Protein AF-A0A969E5Y4-F1 (afdb_monomer_lite)

Structure (mmCIF, N/CA/C/O backbone):
data_AF-A0A969E5Y4-F1
#
_entry.id   AF-A0A969E5Y4-F1
#
loop_
_atom_site.group_PDB
_atom_site.id
_atom_site.type_symbol
_atom_site.label_atom_id
_atom_site.label_alt_id
_atom_site.label_comp_id
_atom_site.label_asym_id
_atom_site.label_entity_id
_atom_site.label_seq_id
_atom_site.pdbx_PDB_ins_code
_atom_site.Cartn_x
_atom_site.Cartn_y
_atom_site.Cartn_z
_atom_site.occupancy
_atom_site.B_iso_or_equiv
_atom_site.auth_seq_id
_atom_site.auth_comp_id
_atom_site.auth_asym_id
_atom_site.auth_atom_id
_atom_site.pdbx_PDB_model_num
ATOM 1 N N . MET A 1 1 ? 25.137 -10.339 -11.567 1.00 40.56 1 MET A N 1
ATOM 2 C CA . MET A 1 1 ? 23.878 -10.401 -12.348 1.00 40.56 1 MET A CA 1
ATOM 3 C C . MET A 1 1 ? 23.253 -9.018 -12.605 1.00 40.56 1 MET A C 1
ATOM 5 O O . MET A 1 1 ? 22.801 -8.787 -13.715 1.00 40.56 1 MET A O 1
ATOM 9 N N . LEU A 1 2 ? 23.323 -8.060 -11.667 1.00 42.94 2 LEU A N 1
ATOM 10 C CA . LEU A 1 2 ? 22.733 -6.709 -11.805 1.00 42.94 2 LEU A CA 1
ATOM 11 C C . LEU A 1 2 ? 23.384 -5.779 -12.860 1.00 42.94 2 LEU A C 1
ATOM 13 O O . LEU A 1 2 ? 22.690 -4.963 -13.456 1.00 42.94 2 LEU A O 1
ATOM 17 N N . LYS A 1 3 ? 24.687 -5.913 -13.160 1.00 36.31 3 LYS A N 1
ATOM 18 C CA . LYS A 1 3 ? 25.377 -5.028 -14.130 1.00 36.31 3 LYS A CA 1
ATOM 19 C C . LYS A 1 3 ? 24.945 -5.220 -15.593 1.00 36.31 3 LYS A C 1
ATOM 21 O O . LYS A 1 3 ? 24.957 -4.256 -16.342 1.00 36.31 3 LYS A O 1
ATOM 26 N N . LYS A 1 4 ? 24.543 -6.432 -16.007 1.00 43.31 4 LYS A N 1
ATOM 27 C CA . LYS A 1 4 ? 24.083 -6.688 -17.391 1.00 43.31 4 LYS A CA 1
ATOM 28 C C . LYS A 1 4 ? 22.709 -6.069 -17.671 1.00 43.31 4 LYS A C 1
ATOM 30 O O . LYS A 1 4 ? 22.441 -5.669 -18.799 1.00 43.31 4 LYS A O 1
ATOM 35 N N . SER A 1 5 ? 21.857 -5.972 -16.647 1.00 56.12 5 SER A N 1
ATOM 36 C CA . SER A 1 5 ? 20.501 -5.445 -16.804 1.00 56.12 5 SER A CA 1
ATOM 37 C C . SER A 1 5 ? 20.496 -3.935 -17.061 1.00 56.12 5 SER A C 1
ATOM 39 O O . SER A 1 5 ? 19.677 -3.467 -17.845 1.00 56.12 5 SER A O 1
ATOM 41 N N . SER A 1 6 ? 21.429 -3.168 -16.478 1.00 62.50 6 SER A N 1
ATOM 42 C CA . SER A 1 6 ? 21.457 -1.710 -16.681 1.00 62.50 6 SER A CA 1
ATOM 43 C C . SER A 1 6 ? 21.844 -1.316 -18.110 1.00 62.50 6 SER A C 1
ATOM 45 O O . SER A 1 6 ? 21.284 -0.368 -18.655 1.00 62.50 6 SER A O 1
ATOM 47 N N . THR A 1 7 ? 22.741 -2.068 -18.758 1.00 70.81 7 THR A N 1
ATOM 48 C CA . THR A 1 7 ? 23.184 -1.782 -20.133 1.00 70.81 7 THR A CA 1
ATOM 49 C C . THR A 1 7 ? 22.087 -2.054 -21.167 1.00 70.81 7 THR A C 1
ATOM 51 O O . THR A 1 7 ? 21.938 -1.287 -22.118 1.00 70.81 7 THR A O 1
ATOM 54 N N . LEU A 1 8 ? 21.280 -3.103 -20.969 1.00 77.31 8 LEU A N 1
ATOM 55 C CA . LEU A 1 8 ? 20.137 -3.406 -21.840 1.00 77.31 8 LEU A CA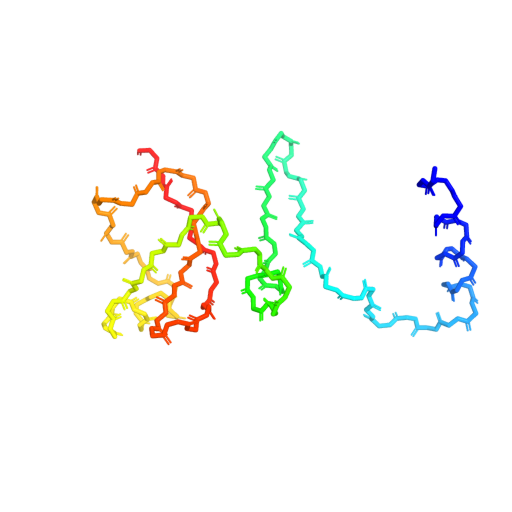 1
ATOM 56 C C . LEU A 1 8 ? 19.049 -2.339 -21.729 1.00 77.31 8 LEU A C 1
ATOM 58 O O . LEU A 1 8 ? 18.577 -1.837 -22.745 1.00 77.31 8 LEU A O 1
ATOM 62 N N . VAL A 1 9 ? 18.705 -1.946 -20.501 1.00 77.56 9 VAL A N 1
ATOM 63 C CA . VAL A 1 9 ? 17.715 -0.894 -20.239 1.00 77.56 9 VAL A CA 1
ATOM 64 C C . VAL A 1 9 ? 18.154 0.434 -20.865 1.00 77.56 9 VAL A C 1
ATOM 66 O O . VAL A 1 9 ? 17.368 1.067 -21.565 1.00 77.56 9 VAL A O 1
ATOM 69 N N . ALA A 1 10 ? 19.429 0.807 -20.711 1.00 79.75 10 ALA A N 1
ATOM 70 C CA . ALA A 1 10 ? 19.983 2.015 -21.321 1.00 79.75 10 ALA A CA 1
ATOM 71 C C . ALA A 1 10 ? 20.000 1.966 -22.861 1.00 79.75 10 ALA A C 1
ATOM 73 O O . ALA A 1 10 ? 19.858 2.997 -23.515 1.00 79.75 10 ALA A O 1
ATOM 74 N N . THR A 1 11 ? 20.179 0.782 -23.453 1.00 84.50 11 THR A N 1
ATOM 75 C CA . THR A 1 11 ? 20.119 0.606 -24.914 1.00 84.50 11 THR A CA 1
ATOM 76 C C . THR A 1 11 ? 18.688 0.752 -25.426 1.00 84.50 11 THR A C 1
ATOM 78 O O . THR A 1 11 ? 18.463 1.438 -26.421 1.00 84.50 11 THR A O 1
ATOM 81 N N . LEU A 1 12 ? 17.714 0.166 -24.723 1.00 84.19 12 LEU A N 1
ATOM 82 C CA . LEU A 1 12 ? 16.297 0.280 -25.070 1.00 84.19 12 LEU A CA 1
ATOM 83 C C . LEU A 1 12 ? 15.812 1.733 -25.020 1.00 84.19 12 LEU A C 1
ATOM 85 O O . LEU A 1 12 ? 15.086 2.143 -25.917 1.00 84.19 12 LEU A O 1
ATOM 89 N N . ASP A 1 13 ? 16.272 2.528 -24.053 1.00 82.75 13 ASP A N 1
ATOM 90 C CA . ASP A 1 13 ? 15.886 3.943 -23.920 1.00 82.75 13 ASP A CA 1
ATOM 91 C C . ASP A 1 13 ? 16.368 4.836 -25.065 1.00 82.75 13 ASP A C 1
ATOM 93 O O . ASP A 1 13 ? 15.755 5.862 -25.352 1.00 82.75 13 ASP A O 1
ATOM 97 N N . LYS A 1 14 ? 17.452 4.448 -25.745 1.00 86.00 14 LYS A N 1
ATOM 98 C CA . LYS A 1 14 ? 17.953 5.178 -26.917 1.00 86.00 14 LYS A CA 1
ATOM 99 C C . LYS A 1 14 ? 17.135 4.910 -28.179 1.00 86.00 14 LYS A C 1
ATOM 101 O O . LYS A 1 14 ? 17.145 5.738 -29.082 1.00 86.00 14 LYS A O 1
ATOM 106 N N . ILE A 1 15 ? 16.473 3.755 -28.257 1.00 91.56 15 ILE A N 1
ATOM 107 C CA . ILE A 1 15 ? 15.794 3.275 -29.472 1.00 91.56 15 ILE A CA 1
ATOM 108 C C . ILE A 1 15 ? 14.271 3.405 -29.337 1.00 91.56 15 ILE A C 1
ATOM 110 O O . ILE A 1 15 ? 13.574 3.661 -30.315 1.00 91.56 15 ILE A O 1
ATOM 114 N N . LEU A 1 16 ? 13.742 3.248 -28.123 1.00 87.56 16 LEU A N 1
ATOM 115 C CA . LEU A 1 16 ? 12.316 3.255 -27.830 1.00 87.56 16 LEU A CA 1
ATOM 116 C C . LEU A 1 16 ? 11.957 4.437 -26.936 1.00 87.56 16 LEU A C 1
ATOM 118 O O . LEU A 1 16 ? 12.568 4.673 -25.895 1.00 87.56 16 LEU A O 1
ATOM 122 N N . ARG A 1 17 ? 10.869 5.128 -27.283 1.00 84.44 17 ARG A N 1
ATOM 123 C CA . ARG A 1 17 ? 10.267 6.138 -26.410 1.00 84.44 17 ARG A CA 1
ATOM 124 C C . ARG A 1 17 ? 9.441 5.446 -25.325 1.00 84.44 17 ARG A C 1
ATOM 126 O O . ARG A 1 17 ? 8.231 5.263 -25.454 1.00 84.44 17 ARG A O 1
ATOM 133 N N . ARG A 1 18 ? 10.126 4.997 -24.277 1.00 77.88 18 ARG A N 1
ATOM 134 C CA . ARG A 1 18 ? 9.545 4.202 -23.196 1.00 77.88 18 ARG A CA 1
ATOM 135 C C . ARG A 1 18 ? 8.549 5.014 -22.363 1.00 77.88 18 ARG A C 1
ATOM 137 O O . ARG A 1 18 ? 8.880 6.090 -21.877 1.00 77.88 18 ARG A O 1
ATOM 144 N N . LYS A 1 19 ? 7.342 4.467 -22.170 1.00 81.25 19 LYS A N 1
ATOM 145 C CA . LYS A 1 19 ? 6.310 5.052 -21.293 1.00 81.25 19 LYS A CA 1
ATOM 146 C C . LYS A 1 19 ? 6.370 4.548 -19.845 1.00 81.25 19 LYS A C 1
ATOM 148 O O . LYS A 1 19 ? 6.086 5.324 -18.947 1.00 81.25 19 LYS A O 1
ATOM 153 N N . SER A 1 20 ? 6.722 3.279 -19.617 1.00 78.00 20 SER A N 1
ATOM 154 C CA . SER A 1 20 ? 6.846 2.674 -18.279 1.00 78.00 20 SER A CA 1
ATOM 155 C C . SER A 1 20 ? 7.850 1.507 -18.287 1.00 78.00 20 SER A C 1
ATOM 157 O O . SER A 1 20 ? 8.107 0.915 -19.338 1.00 78.00 20 SER A O 1
ATOM 159 N N . THR A 1 21 ? 8.432 1.198 -17.124 1.00 80.56 21 THR A N 1
ATOM 160 C CA . THR A 1 21 ? 9.422 0.133 -16.869 1.00 80.56 21 THR A CA 1
ATOM 161 C C . THR A 1 21 ? 8.863 -0.986 -15.991 1.00 80.56 21 THR A C 1
ATOM 163 O O . THR A 1 21 ? 9.528 -1.453 -15.070 1.00 80.56 21 THR A O 1
ATOM 166 N N . GLY A 1 22 ? 7.637 -1.426 -16.267 1.00 87.00 22 GLY A N 1
ATOM 167 C CA . GLY A 1 22 ? 6.971 -2.450 -15.463 1.00 87.00 22 GLY A CA 1
ATOM 168 C C . GLY A 1 22 ? 6.321 -1.857 -14.215 1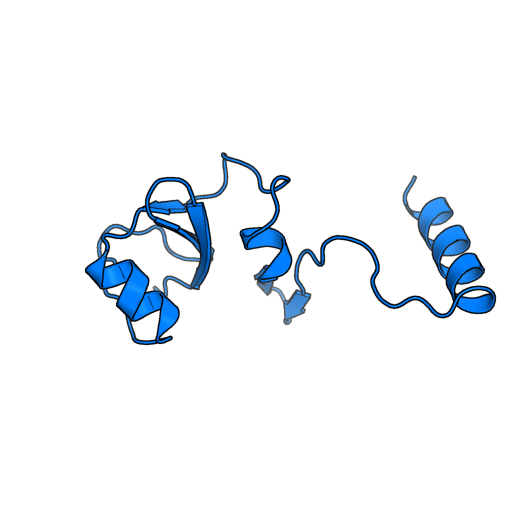.00 87.00 22 GLY A C 1
ATOM 169 O O . GLY A 1 22 ? 5.761 -0.767 -14.280 1.00 87.00 22 GLY A O 1
ATOM 170 N N . ILE A 1 23 ? 6.360 -2.599 -13.108 1.00 90.50 23 ILE A N 1
ATOM 171 C CA . ILE A 1 23 ? 5.769 -2.177 -11.834 1.00 90.50 23 ILE A CA 1
ATOM 172 C C . ILE A 1 23 ? 6.783 -1.293 -11.115 1.00 90.50 23 ILE A C 1
ATOM 174 O O . ILE A 1 23 ? 7.868 -1.764 -10.766 1.00 90.50 23 ILE A O 1
ATOM 178 N N . ASP A 1 24 ? 6.430 -0.029 -10.885 1.00 92.12 24 ASP A N 1
ATOM 179 C CA . ASP A 1 24 ? 7.175 0.788 -9.937 1.00 92.12 24 ASP A CA 1
ATOM 180 C C . ASP A 1 24 ? 7.082 0.124 -8.562 1.00 92.12 24 ASP A C 1
ATOM 182 O O . ASP A 1 24 ? 5.995 -0.256 -8.136 1.00 92.12 24 ASP A O 1
ATOM 186 N N . ILE A 1 25 ? 8.206 -0.052 -7.876 1.00 93.31 25 ILE A N 1
ATOM 187 C CA . ILE A 1 25 ? 8.248 -0.671 -6.546 1.00 93.31 25 ILE A CA 1
ATOM 188 C C . ILE A 1 25 ? 8.173 0.371 -5.428 1.00 93.31 25 ILE A C 1
ATOM 190 O O . ILE A 1 25 ? 7.761 0.043 -4.315 1.00 93.31 25 ILE A O 1
ATOM 194 N N . GLY A 1 26 ? 8.551 1.618 -5.709 1.00 94.69 26 GLY A N 1
ATOM 195 C CA . GLY A 1 26 ? 8.683 2.676 -4.718 1.00 94.69 26 GLY A CA 1
ATOM 196 C C . GLY A 1 26 ? 10.028 3.386 -4.775 1.00 94.69 26 GLY A C 1
ATOM 197 O O . GLY A 1 26 ? 10.887 3.111 -5.613 1.00 94.69 26 GLY A O 1
ATOM 198 N N . GLU A 1 27 ? 10.223 4.294 -3.827 1.00 96.00 27 GLU A N 1
ATOM 199 C CA . GLU A 1 27 ? 11.384 5.174 -3.756 1.00 96.00 27 GLU A CA 1
ATOM 200 C C . GLU A 1 27 ? 12.025 5.155 -2.366 1.00 96.00 27 GLU A C 1
ATOM 202 O O . GLU A 1 27 ? 11.363 4.944 -1.350 1.00 96.00 27 GLU A O 1
ATOM 207 N N . PHE A 1 28 ? 13.330 5.417 -2.304 1.00 95.81 28 PHE A N 1
ATOM 208 C CA . PHE A 1 28 ? 14.006 5.691 -1.040 1.00 95.81 28 PHE A CA 1
ATOM 209 C C . PHE A 1 28 ? 14.006 7.196 -0.774 1.00 95.81 28 PHE A C 1
ATOM 211 O O . PHE A 1 28 ? 14.554 7.971 -1.559 1.00 95.81 28 PHE A O 1
ATOM 218 N N . LYS A 1 29 ? 13.445 7.610 0.364 1.00 94.06 29 LYS A N 1
ATOM 219 C CA . LYS A 1 29 ? 13.593 8.964 0.908 1.00 94.06 29 LYS A CA 1
ATOM 220 C C . LYS A 1 29 ? 14.523 8.912 2.113 1.00 94.06 29 LYS A C 1
ATOM 222 O O . LYS A 1 29 ? 14.133 8.549 3.221 1.00 94.06 29 LYS A O 1
ATOM 227 N N . GLY A 1 30 ? 15.788 9.262 1.884 1.00 94.31 30 GLY A N 1
ATOM 228 C CA . GLY A 1 30 ? 16.838 9.107 2.889 1.00 94.31 30 GLY A CA 1
ATOM 229 C C . GLY A 1 30 ? 17.081 7.629 3.193 1.00 94.31 3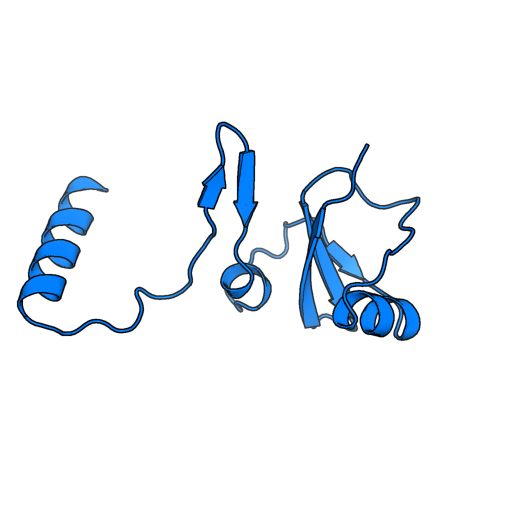0 GLY A C 1
ATOM 230 O O . GLY A 1 30 ? 17.496 6.879 2.314 1.00 94.31 30 GLY A O 1
ATOM 231 N N . LYS A 1 31 ? 16.831 7.215 4.440 1.00 92.00 31 LYS A N 1
ATOM 232 C CA . LYS A 1 31 ? 16.947 5.811 4.873 1.00 92.00 31 LYS A CA 1
ATOM 233 C C . LYS A 1 31 ? 15.625 5.043 4.794 1.00 92.00 31 LYS A C 1
ATOM 235 O O . LYS A 1 31 ? 15.631 3.825 4.945 1.00 92.00 31 LYS A O 1
ATOM 240 N N . ASP A 1 32 ? 14.520 5.742 4.549 1.00 91.94 32 ASP A N 1
ATOM 241 C CA . ASP A 1 32 ? 13.194 5.143 4.525 1.00 91.94 32 ASP A CA 1
ATOM 242 C C . ASP A 1 32 ? 12.825 4.716 3.109 1.00 91.94 32 ASP A C 1
ATOM 244 O O . ASP A 1 32 ? 12.964 5.481 2.154 1.00 91.94 32 ASP A O 1
ATOM 248 N N . PHE A 1 33 ? 12.301 3.501 2.981 1.00 94.00 33 PHE A N 1
ATOM 249 C CA . PHE A 1 33 ? 11.652 3.052 1.758 1.00 94.00 33 PHE A CA 1
ATOM 250 C C . PHE A 1 33 ? 10.171 3.443 1.784 1.00 94.00 33 PHE A C 1
ATOM 252 O O . PHE A 1 33 ? 9.466 3.188 2.765 1.00 94.00 33 PHE A O 1
ATOM 259 N N . ILE A 1 34 ? 9.703 4.067 0.708 1.00 96.00 34 ILE A N 1
ATOM 260 C CA . ILE A 1 34 ? 8.308 4.432 0.481 1.00 96.00 34 ILE A CA 1
ATOM 261 C C . ILE A 1 34 ? 7.804 3.560 -0.668 1.00 96.00 34 ILE A C 1
ATOM 263 O O . ILE A 1 34 ? 8.198 3.792 -1.812 1.00 96.00 34 ILE A O 1
ATOM 267 N N . PRO A 1 35 ? 6.965 2.550 -0.390 1.00 96.50 35 PRO A N 1
ATOM 268 C CA . PRO A 1 35 ? 6.465 1.672 -1.433 1.00 96.50 35 PRO A CA 1
ATOM 269 C C . PRO A 1 35 ? 5.492 2.425 -2.353 1.00 96.50 35 PRO A C 1
ATOM 271 O O . PRO A 1 35 ? 4.718 3.276 -1.909 1.00 96.50 35 PRO A O 1
ATOM 274 N N . SER A 1 36 ? 5.532 2.115 -3.647 1.00 96.25 36 SER A N 1
ATOM 275 C CA . SER A 1 36 ? 4.673 2.747 -4.655 1.00 96.25 36 SER A CA 1
ATOM 276 C C . SER A 1 36 ? 3.233 2.235 -4.574 1.00 96.25 36 SER A C 1
ATOM 278 O O . SER A 1 36 ? 2.961 1.111 -4.142 1.00 96.25 36 SER A O 1
ATOM 280 N N . HIS A 1 37 ? 2.288 3.026 -5.076 1.00 95.81 37 HIS A N 1
ATOM 281 C CA . HIS A 1 37 ? 0.912 2.559 -5.237 1.00 95.81 37 HIS A CA 1
ATOM 282 C C . HIS A 1 37 ? 0.800 1.405 -6.252 1.00 95.81 37 HIS A C 1
ATOM 284 O O . HIS A 1 37 ? 0.067 0.450 -6.002 1.00 95.81 37 HIS A O 1
ATOM 290 N N . ASP A 1 38 ? 1.586 1.440 -7.333 1.00 95.25 38 ASP A N 1
ATOM 291 C CA . ASP A 1 38 ? 1.653 0.373 -8.342 1.00 95.25 38 ASP A CA 1
ATOM 292 C C . ASP A 1 38 ? 1.989 -0.989 -7.719 1.00 95.25 38 ASP A C 1
ATOM 294 O O . ASP A 1 38 ? 1.380 -2.002 -8.067 1.00 95.25 38 ASP A O 1
ATOM 298 N N . LEU A 1 39 ? 2.910 -1.021 -6.749 1.00 95.56 39 LEU A N 1
ATOM 299 C CA . LEU A 1 39 ? 3.249 -2.243 -6.028 1.00 95.56 39 LEU A CA 1
ATOM 300 C C . LEU A 1 39 ? 2.077 -2.759 -5.187 1.00 95.56 39 LEU A C 1
ATOM 302 O O . LEU A 1 39 ? 1.861 -3.967 -5.152 1.00 95.56 39 LEU A O 1
ATOM 306 N N . ALA A 1 40 ? 1.315 -1.878 -4.528 1.00 96.75 40 ALA A N 1
ATOM 307 C CA . ALA A 1 40 ? 0.153 -2.295 -3.738 1.00 96.75 40 ALA A CA 1
ATOM 308 C C . ALA A 1 40 ? -0.914 -2.972 -4.606 1.00 96.75 40 ALA A C 1
ATOM 310 O O . ALA A 1 40 ? -1.488 -3.979 -4.199 1.00 96.75 40 ALA A O 1
ATOM 311 N N . LEU A 1 41 ? -1.172 -2.431 -5.799 1.00 95.50 41 LEU A N 1
ATOM 312 C CA . LEU A 1 41 ? -2.198 -2.947 -6.709 1.00 95.50 41 LEU A CA 1
ATOM 313 C C . LEU A 1 41 ? -1.722 -4.129 -7.565 1.00 95.50 41 LEU A C 1
ATOM 315 O O . LEU A 1 41 ? -2.524 -4.771 -8.241 1.00 95.50 41 LEU A O 1
ATOM 319 N N . SER A 1 42 ? -0.426 -4.427 -7.547 1.00 94.38 42 SER A N 1
ATOM 320 C CA . SER A 1 42 ? 0.148 -5.505 -8.339 1.00 94.38 42 SER A CA 1
ATOM 321 C C . SER A 1 42 ? -0.254 -6.887 -7.824 1.00 94.38 42 SER A C 1
ATOM 323 O O . SER A 1 42 ? -0.190 -7.181 -6.631 1.00 94.38 42 SER A O 1
ATOM 325 N N . THR A 1 43 ? -0.541 -7.802 -8.751 1.00 91.12 43 THR A N 1
ATOM 326 C CA . THR A 1 43 ? -0.723 -9.232 -8.453 1.00 91.12 43 THR A CA 1
ATOM 327 C C . THR A 1 43 ? 0.571 -9.917 -8.006 1.00 91.12 43 THR A C 1
ATOM 329 O O . THR A 1 43 ? 0.528 -11.033 -7.495 1.00 91.12 43 THR A O 1
ATOM 332 N N . ALA A 1 44 ? 1.723 -9.270 -8.207 1.00 90.50 44 ALA A N 1
ATOM 333 C CA . ALA A 1 44 ? 3.027 -9.759 -7.769 1.00 90.50 44 ALA A CA 1
ATOM 334 C C . ALA A 1 44 ? 3.348 -9.393 -6.309 1.00 90.50 44 ALA A C 1
ATOM 336 O O . ALA A 1 44 ? 4.401 -9.789 -5.806 1.00 90.50 44 ALA A O 1
ATOM 337 N N . VAL A 1 45 ? 2.483 -8.632 -5.624 1.00 92.31 45 VAL A N 1
ATOM 338 C CA . VAL A 1 45 ? 2.720 -8.270 -4.226 1.00 92.31 45 VAL A CA 1
ATOM 339 C C . VAL A 1 45 ? 2.716 -9.522 -3.342 1.00 92.31 45 VAL A C 1
ATOM 341 O O . VAL A 1 45 ? 1.870 -10.409 -3.473 1.00 92.31 45 VAL A O 1
ATOM 344 N N . SER A 1 46 ? 3.692 -9.622 -2.439 1.00 92.12 46 SER A N 1
ATOM 345 C CA . SER A 1 46 ? 3.821 -10.794 -1.573 1.00 92.12 46 SER A CA 1
ATOM 346 C C . SER A 1 46 ? 2.695 -10.844 -0.543 1.00 92.12 46 SER A C 1
ATOM 348 O O . SER A 1 46 ? 2.466 -9.881 0.187 1.00 92.12 46 SER A O 1
ATOM 350 N N . LYS A 1 47 ? 2.068 -12.016 -0.398 1.00 89.75 47 LYS A N 1
ATOM 351 C CA . LYS A 1 47 ? 1.069 -12.289 0.651 1.00 89.75 47 LYS A CA 1
ATOM 352 C C . LYS A 1 47 ? 1.643 -12.253 2.075 1.00 89.75 47 LYS A C 1
ATOM 354 O O . LYS A 1 47 ? 0.887 -12.307 3.033 1.00 89.75 47 LYS A O 1
ATOM 359 N N . GLN A 1 48 ? 2.969 -12.194 2.222 1.00 92.75 48 GLN A N 1
ATOM 360 C CA . GLN A 1 48 ? 3.650 -12.091 3.520 1.00 92.75 48 GLN A CA 1
ATOM 361 C C . GLN A 1 48 ? 3.754 -10.643 4.022 1.00 92.75 48 GLN A C 1
ATOM 363 O O . GLN A 1 48 ? 4.188 -10.403 5.150 1.00 92.75 48 GLN A O 1
ATOM 368 N N . ILE A 1 49 ? 3.406 -9.661 3.184 1.00 92.44 49 ILE A N 1
ATOM 369 C CA . ILE A 1 49 ? 3.351 -8.263 3.603 1.00 92.44 49 ILE A CA 1
ATOM 370 C C . ILE A 1 49 ? 2.232 -8.103 4.627 1.00 92.44 49 ILE A C 1
ATOM 372 O O . ILE A 1 49 ? 1.154 -8.671 4.486 1.00 92.44 49 ILE A O 1
ATOM 376 N N . HIS A 1 50 ? 2.498 -7.313 5.666 1.00 93.75 50 HIS A N 1
ATOM 377 C CA . HIS A 1 50 ? 1.504 -7.047 6.695 1.00 93.75 50 HIS A CA 1
ATOM 378 C C . HIS A 1 50 ? 0.371 -6.232 6.076 1.00 93.75 50 HIS A C 1
ATOM 380 O O . HIS A 1 50 ? 0.604 -5.117 5.601 1.00 93.75 50 HIS A O 1
ATOM 386 N N . SER A 1 51 ? -0.835 -6.790 6.081 1.00 94.56 51 SER A N 1
ATOM 387 C CA . SER A 1 51 ? -2.036 -6.122 5.604 1.00 94.56 51 SER A CA 1
ATOM 388 C C . SER A 1 51 ? -3.032 -5.879 6.733 1.00 94.56 51 SER A C 1
ATOM 390 O O . SER A 1 51 ? -3.000 -6.532 7.778 1.00 94.56 51 SER A O 1
ATOM 392 N N . VAL A 1 52 ? -3.909 -4.905 6.519 1.00 95.44 52 VAL A N 1
ATOM 393 C CA . VAL A 1 52 ? -5.063 -4.625 7.369 1.00 95.44 52 VAL A CA 1
ATOM 394 C C . VAL A 1 52 ? -6.300 -4.740 6.494 1.00 95.44 52 VAL A C 1
ATOM 396 O O . VAL A 1 52 ? -6.444 -3.995 5.523 1.00 95.44 52 VAL A O 1
ATOM 399 N N . ASN A 1 53 ? -7.180 -5.682 6.830 1.00 95.56 53 ASN A N 1
ATOM 400 C CA . ASN A 1 53 ? -8.468 -5.815 6.164 1.00 95.56 53 ASN A CA 1
ATOM 401 C C . ASN A 1 53 ? -9.438 -4.801 6.777 1.00 95.56 53 ASN A C 1
ATOM 403 O O . ASN A 1 53 ? -9.819 -4.911 7.941 1.00 95.56 53 ASN A O 1
ATOM 407 N N . LEU A 1 54 ? -9.767 -3.782 5.997 1.00 96.50 54 LEU A N 1
ATOM 408 C CA . LEU A 1 54 ? -10.637 -2.686 6.377 1.00 96.50 54 LEU A CA 1
ATOM 409 C C . LEU A 1 54 ? -12.099 -3.119 6.261 1.00 96.50 54 LEU A C 1
ATOM 411 O O . LEU A 1 54 ? -12.486 -3.867 5.365 1.00 96.50 54 LEU A O 1
ATOM 415 N N . SER A 1 55 ? -12.950 -2.582 7.125 1.00 96.31 55 SER A N 1
ATOM 416 C CA . SER A 1 55 ? -14.391 -2.573 6.896 1.00 96.31 55 SER A CA 1
ATOM 417 C C . SER A 1 55 ? -14.739 -1.686 5.698 1.00 96.31 55 SER A C 1
ATOM 419 O O . SER A 1 55 ? -13.967 -0.826 5.274 1.00 96.31 55 SER A O 1
ATOM 421 N N . LYS A 1 56 ? -15.963 -1.816 5.175 1.00 96.81 56 LYS A N 1
ATOM 422 C CA . LYS A 1 56 ? -16.445 -0.954 4.083 1.00 96.81 56 LYS A CA 1
ATOM 423 C C . LYS A 1 56 ? -16.348 0.536 4.435 1.00 96.81 56 LYS A C 1
ATOM 425 O O . LYS A 1 56 ? -16.003 1.346 3.580 1.00 96.81 56 LYS A O 1
ATOM 430 N N . LYS A 1 57 ? -16.658 0.901 5.684 1.00 96.88 57 LYS A N 1
ATOM 431 C CA . LYS A 1 57 ? -16.585 2.291 6.154 1.00 96.88 57 LYS A CA 1
ATOM 432 C C . LYS A 1 57 ? -15.140 2.790 6.131 1.00 96.88 57 LYS A C 1
ATOM 434 O O . LYS A 1 57 ? -14.879 3.843 5.564 1.00 96.88 57 LYS A O 1
ATOM 439 N N . GLU A 1 58 ? -14.217 2.009 6.682 1.00 97.06 58 GLU A N 1
ATOM 440 C CA . GLU A 1 58 ? -12.794 2.359 6.723 1.00 97.06 58 GLU A CA 1
ATOM 441 C C . GLU A 1 58 ? -12.170 2.396 5.326 1.00 97.06 58 GLU A C 1
ATOM 443 O O . GLU A 1 58 ? -11.408 3.307 5.030 1.00 97.06 58 GLU A O 1
ATOM 448 N N . ALA A 1 59 ? -12.535 1.473 4.433 1.00 97.50 59 ALA A N 1
ATOM 449 C CA . ALA A 1 59 ? -12.095 1.489 3.040 1.00 97.50 59 ALA A CA 1
ATOM 450 C C . ALA A 1 59 ? -12.556 2.763 2.312 1.00 97.50 59 ALA A C 1
ATOM 452 O O . ALA A 1 59 ? -11.787 3.371 1.573 1.00 97.50 59 ALA A O 1
ATOM 453 N N . LEU A 1 60 ? -13.791 3.219 2.546 1.00 97.50 60 LEU A N 1
ATOM 454 C CA . LEU A 1 60 ? -14.273 4.483 1.984 1.00 97.50 60 LEU A CA 1
ATOM 455 C C . LEU A 1 60 ? -13.514 5.688 2.556 1.00 97.50 60 LEU A C 1
ATOM 457 O O . LEU A 1 60 ? -13.133 6.571 1.793 1.00 97.50 60 LEU A O 1
ATOM 461 N N . THR A 1 61 ? -13.258 5.718 3.865 1.00 97.69 61 THR A N 1
ATOM 462 C CA . THR A 1 61 ? -12.428 6.748 4.517 1.00 97.69 61 THR A CA 1
ATOM 463 C C . THR A 1 61 ? -10.993 6.740 3.967 1.00 97.69 61 THR A C 1
ATOM 465 O O . THR A 1 61 ? -10.470 7.794 3.608 1.00 97.69 61 THR A O 1
ATOM 468 N N . PHE A 1 62 ? -10.391 5.558 3.780 1.00 97.00 62 PHE A N 1
ATOM 469 C CA . PHE A 1 62 ? -9.082 5.383 3.142 1.00 97.00 62 PHE A CA 1
ATOM 470 C C . PHE A 1 62 ? -9.049 6.000 1.740 1.00 97.00 62 PHE A C 1
ATOM 472 O O . PHE A 1 62 ? -8.169 6.799 1.426 1.00 97.00 62 PHE A O 1
ATOM 479 N N . LEU A 1 63 ? -10.029 5.660 0.897 1.00 96.31 63 LEU A N 1
ATOM 480 C CA . LEU A 1 63 ? -10.107 6.143 -0.485 1.00 96.31 63 LEU A CA 1
ATOM 481 C C . LEU A 1 63 ? -10.343 7.656 -0.564 1.00 96.31 63 LEU A C 1
ATOM 483 O O . LEU A 1 63 ? -9.863 8.307 -1.492 1.00 96.31 63 LEU A O 1
ATOM 487 N N . LYS A 1 64 ? -11.028 8.231 0.430 1.00 97.38 64 LYS A N 1
ATOM 488 C CA . LYS A 1 64 ? -11.163 9.684 0.600 1.00 97.38 64 LYS A CA 1
ATOM 489 C C . LYS A 1 64 ? -9.891 10.363 1.117 1.00 97.38 64 LYS A C 1
ATOM 491 O O . LYS A 1 64 ? -9.857 11.588 1.174 1.00 97.38 64 LYS A O 1
ATOM 496 N N . LYS A 1 65 ? -8.842 9.597 1.443 1.00 95.50 65 LYS A N 1
ATOM 497 C CA . LYS A 1 65 ? -7.585 10.069 2.052 1.00 95.50 65 LYS A CA 1
ATOM 498 C C . LYS A 1 65 ? -7.807 10.772 3.394 1.00 95.50 65 LYS A C 1
ATOM 500 O O . LYS A 1 65 ? -7.093 11.709 3.740 1.00 95.50 65 LYS A O 1
ATOM 505 N N . GLU A 1 66 ? -8.813 10.321 4.132 1.00 95.81 66 GLU A N 1
ATOM 506 C CA . GLU A 1 66 ? -9.110 10.776 5.486 1.00 95.81 66 GLU A CA 1
ATOM 507 C C . GLU A 1 66 ? -8.325 9.942 6.513 1.00 95.81 66 GLU A C 1
ATOM 509 O O . GLU A 1 66 ? -7.824 8.854 6.211 1.00 95.81 66 GLU A O 1
ATOM 514 N N . ASN A 1 67 ? -8.216 10.446 7.744 1.00 91.50 67 ASN A N 1
ATOM 515 C CA . ASN A 1 67 ? -7.538 9.723 8.817 1.00 91.50 67 ASN A CA 1
ATOM 516 C C . ASN A 1 67 ? -8.308 8.461 9.222 1.00 91.50 67 ASN A C 1
ATOM 518 O O . ASN A 1 67 ? -9.533 8.460 9.333 1.00 91.50 67 ASN A O 1
ATOM 522 N N . LEU A 1 68 ? -7.549 7.403 9.500 1.00 93.06 68 LEU A N 1
ATOM 523 C CA . LEU A 1 68 ? -8.040 6.125 9.994 1.00 93.06 68 LEU A CA 1
ATOM 524 C C . LEU A 1 68 ? -7.390 5.808 11.331 1.00 93.06 68 LEU A C 1
ATOM 526 O O . LEU A 1 68 ? -6.168 5.880 11.467 1.00 93.06 68 LEU A O 1
ATOM 530 N N . GLU A 1 69 ? -8.205 5.406 12.296 1.00 91.06 69 GLU A N 1
ATOM 531 C CA . GLU A 1 69 ? -7.723 4.906 13.575 1.00 91.06 69 GLU A CA 1
ATOM 532 C C . GLU A 1 69 ? -7.617 3.386 13.508 1.00 91.06 69 GLU A C 1
ATOM 534 O O . GLU A 1 69 ? -8.615 2.683 13.378 1.00 91.06 69 GLU A O 1
ATOM 539 N N . LEU A 1 70 ? -6.386 2.880 13.572 1.00 90.12 70 LEU A N 1
ATOM 540 C CA . LEU A 1 70 ? -6.084 1.454 13.464 1.00 90.12 70 LEU A CA 1
ATOM 541 C C . LEU A 1 70 ? -5.330 0.989 14.719 1.00 90.12 70 LEU A C 1
ATOM 543 O O . LEU A 1 70 ? -4.125 0.741 14.651 1.00 90.12 70 LEU A O 1
ATOM 547 N N . PRO A 1 71 ? -6.010 0.870 15.876 1.00 85.94 71 PRO A N 1
ATOM 548 C CA . PRO A 1 71 ? -5.360 0.675 17.177 1.00 85.94 71 PRO A CA 1
ATOM 549 C C . PRO A 1 71 ? -4.542 -0.621 17.274 1.00 85.94 71 PRO A C 1
ATOM 551 O O . PRO A 1 71 ? -3.584 -0.692 18.036 1.00 85.94 71 PRO A O 1
ATOM 554 N N . ASN A 1 72 ? -4.891 -1.631 16.474 1.00 87.50 72 ASN A N 1
ATOM 555 C CA . ASN A 1 72 ? -4.241 -2.943 16.475 1.00 87.50 72 ASN A CA 1
ATOM 556 C C . ASN A 1 72 ? -3.296 -3.158 15.279 1.00 87.50 72 ASN A C 1
ATOM 558 O O . ASN A 1 72 ? -2.777 -4.260 15.099 1.00 87.50 72 ASN A O 1
ATOM 562 N N . ALA A 1 73 ? -3.096 -2.151 14.422 1.00 90.06 73 ALA A N 1
ATOM 563 C CA . ALA A 1 73 ? -2.242 -2.304 13.252 1.00 90.06 73 ALA A CA 1
ATOM 564 C C . ALA A 1 73 ? -0.758 -2.219 13.623 1.00 90.06 73 ALA A C 1
ATOM 566 O O . ALA A 1 73 ? -0.333 -1.442 14.479 1.00 90.06 73 ALA A O 1
ATOM 567 N N . LYS A 1 74 ? 0.061 -3.014 12.931 1.00 91.88 74 LYS A N 1
ATOM 568 C CA . LYS A 1 74 ? 1.514 -2.950 13.076 1.00 91.88 74 LYS A CA 1
ATOM 569 C C . LYS A 1 74 ? 2.026 -1.585 12.610 1.00 91.88 74 LYS A C 1
ATOM 571 O O . LYS A 1 74 ? 1.653 -1.118 11.538 1.00 91.88 74 LYS A O 1
ATOM 576 N N . LYS A 1 75 ? 2.932 -0.988 13.389 1.00 92.19 75 LYS A N 1
ATOM 577 C CA . LYS A 1 75 ? 3.621 0.261 13.032 1.00 92.19 75 LYS A CA 1
ATOM 578 C C . LYS A 1 75 ? 4.420 0.105 11.732 1.00 92.19 75 LYS A C 1
ATOM 580 O O . LYS A 1 75 ? 5.017 -0.945 11.485 1.00 92.19 75 LYS A O 1
ATOM 585 N N . GLY A 1 76 ? 4.488 1.176 10.948 1.00 93.31 76 GLY A N 1
ATOM 586 C CA . GLY A 1 76 ? 5.174 1.217 9.657 1.00 93.31 76 GLY A CA 1
ATOM 587 C C . GLY A 1 76 ? 4.225 1.111 8.464 1.00 93.31 76 GLY A C 1
ATOM 588 O O . GLY A 1 76 ? 3.039 1.421 8.562 1.00 93.31 76 GLY A O 1
ATOM 589 N N . TRP A 1 77 ? 4.770 0.723 7.310 1.00 94.75 77 TRP A N 1
ATOM 590 C CA . TRP A 1 77 ? 3.990 0.545 6.087 1.00 94.75 77 TRP A CA 1
ATOM 591 C C . TRP A 1 77 ? 3.198 -0.762 6.130 1.00 94.75 77 TRP A C 1
ATOM 593 O O . TRP A 1 77 ? 3.784 -1.839 6.254 1.00 94.75 77 TRP A O 1
ATOM 603 N N . VAL A 1 78 ? 1.878 -0.659 5.995 1.00 95.62 78 VAL A N 1
ATOM 604 C CA . VAL A 1 78 ? 0.956 -1.799 5.922 1.00 95.62 78 VAL A CA 1
ATOM 605 C C . VAL A 1 78 ? 0.061 -1.679 4.694 1.00 95.62 78 VAL A C 1
ATOM 607 O O . VAL A 1 78 ? -0.270 -0.577 4.253 1.00 95.62 78 VAL A O 1
ATOM 610 N N . LEU A 1 79 ? -0.311 -2.817 4.120 1.00 96.81 79 LEU A N 1
ATOM 611 C CA . LEU A 1 79 ? -1.163 -2.882 2.939 1.00 96.81 79 LEU A CA 1
ATOM 612 C C . LEU A 1 79 ? -2.638 -2.797 3.359 1.00 96.81 79 LEU A C 1
ATOM 614 O O . LEU A 1 79 ? -3.127 -3.653 4.092 1.00 96.81 79 LEU A O 1
ATOM 618 N N . ALA A 1 80 ? -3.359 -1.778 2.908 1.00 97.12 80 ALA A N 1
ATOM 619 C CA . ALA A 1 80 ? -4.803 -1.688 3.092 1.00 97.12 80 ALA A CA 1
ATOM 620 C C . ALA A 1 80 ? -5.507 -2.664 2.143 1.00 97.12 80 ALA A C 1
ATOM 622 O O . ALA A 1 80 ? -5.243 -2.652 0.938 1.00 97.12 80 ALA A O 1
ATOM 623 N N . GLN A 1 81 ? -6.419 -3.477 2.672 1.00 96.81 81 GLN A N 1
ATOM 624 C CA . GLN A 1 81 ? -7.227 -4.422 1.904 1.00 96.81 81 GLN A CA 1
ATOM 625 C C . GLN A 1 81 ? -8.713 -4.261 2.222 1.00 96.81 81 GLN A C 1
ATOM 627 O O . GLN A 1 81 ? -9.070 -3.855 3.321 1.00 96.81 81 GLN A O 1
ATOM 632 N N . PHE A 1 82 ? -9.580 -4.600 1.274 1.00 97.12 82 PHE A N 1
ATOM 633 C CA . PHE A 1 82 ? -11.011 -4.785 1.509 1.00 97.12 82 PHE A CA 1
ATOM 634 C C . PHE A 1 82 ? -11.476 -6.012 0.731 1.00 97.12 82 PHE A C 1
ATOM 636 O O . PHE A 1 82 ? -11.436 -6.008 -0.497 1.00 97.12 82 PHE A O 1
ATOM 643 N N . GLY A 1 83 ? -11.896 -7.063 1.440 1.00 92.00 83 GLY A N 1
ATOM 644 C CA . GLY A 1 83 ? -12.357 -8.304 0.804 1.00 92.00 83 GLY A CA 1
ATOM 645 C C . GLY A 1 83 ? -11.307 -8.913 -0.133 1.00 92.00 83 GLY A C 1
ATOM 646 O O . GLY A 1 83 ? -11.593 -9.144 -1.302 1.00 92.00 83 GLY A O 1
ATOM 647 N N . ASP A 1 84 ? -10.081 -9.085 0.368 1.00 86.75 84 ASP A N 1
ATOM 648 C CA . ASP A 1 84 ? -8.900 -9.597 -0.353 1.00 86.75 84 ASP A CA 1
ATOM 649 C C . ASP A 1 84 ? -8.393 -8.735 -1.524 1.00 86.75 84 ASP A C 1
ATOM 651 O O . ASP A 1 84 ? -7.380 -9.065 -2.145 1.00 86.75 84 ASP A O 1
ATOM 655 N N . LEU A 1 85 ? -9.032 -7.594 -1.802 1.00 94.00 85 LEU A N 1
ATOM 656 C CA . LEU A 1 85 ? -8.557 -6.627 -2.784 1.00 94.00 85 LEU A CA 1
ATOM 657 C C . LEU A 1 85 ? -7.631 -5.603 -2.128 1.00 94.00 85 LEU A C 1
ATOM 659 O O . LEU A 1 85 ? -8.013 -4.934 -1.166 1.00 94.00 85 LEU A O 1
ATOM 663 N N . ASN A 1 86 ? -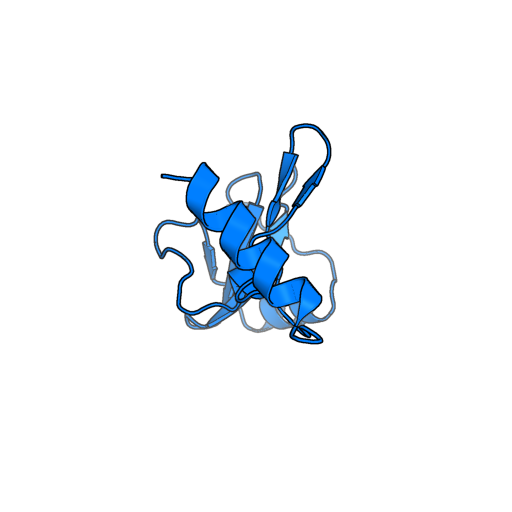6.434 -5.431 -2.684 1.00 96.81 86 ASN A N 1
ATOM 664 C CA . ASN A 1 86 ? -5.507 -4.392 -2.247 1.00 96.81 86 ASN A CA 1
ATOM 665 C C . ASN A 1 86 ? -6.009 -3.009 -2.663 1.00 96.81 86 ASN A C 1
ATOM 667 O O . ASN A 1 86 ? -6.358 -2.790 -3.821 1.00 96.81 86 ASN A O 1
ATOM 671 N N . LEU A 1 87 ? -5.990 -2.066 -1.723 1.00 97.38 87 LEU A N 1
ATOM 672 C CA . LEU A 1 87 ? -6.405 -0.683 -1.949 1.00 97.38 87 LEU A CA 1
ATOM 673 C C . LEU A 1 87 ? -5.217 0.279 -2.021 1.00 97.38 87 LEU A C 1
ATOM 675 O O . LEU A 1 87 ? -5.297 1.298 -2.699 1.00 97.38 87 LEU A O 1
ATOM 679 N N . GLY A 1 88 ? -4.121 -0.006 -1.314 1.00 97.38 88 GLY A N 1
ATOM 680 C CA . GLY A 1 88 ? -2.958 0.880 -1.246 1.00 97.38 88 GLY A CA 1
ATOM 681 C C . GLY A 1 88 ? -2.164 0.725 0.047 1.00 97.38 88 GLY A C 1
ATOM 682 O O . GLY A 1 88 ? -2.370 -0.219 0.804 1.00 97.38 88 GLY A O 1
ATOM 683 N N . TRP A 1 89 ? -1.260 1.667 0.309 1.00 96.88 89 TRP A N 1
ATOM 684 C CA . TRP A 1 89 ? -0.421 1.667 1.507 1.00 96.88 89 TRP A CA 1
ATOM 685 C C . TRP A 1 89 ? -0.944 2.617 2.580 1.00 96.88 89 TRP A C 1
ATOM 687 O O . TRP A 1 89 ? -1.341 3.744 2.292 1.00 96.88 89 TRP A O 1
ATOM 697 N N . LEU A 1 90 ? -0.858 2.178 3.831 1.00 95.75 90 LEU A N 1
ATOM 698 C CA . LEU A 1 90 ? -1.041 2.979 5.034 1.00 95.75 90 LEU A CA 1
ATOM 699 C C . LEU A 1 90 ? 0.302 3.104 5.750 1.00 95.75 90 LEU A C 1
ATOM 701 O O . LEU A 1 90 ? 1.010 2.110 5.914 1.00 95.75 90 LEU A O 1
ATOM 705 N N . LYS A 1 91 ? 0.641 4.308 6.215 1.00 94.19 91 LYS A N 1
ATOM 706 C CA . LYS A 1 91 ? 1.764 4.513 7.135 1.00 94.19 91 LYS A CA 1
ATOM 707 C C . LYS A 1 91 ? 1.213 4.625 8.552 1.00 94.19 91 LYS A C 1
ATOM 709 O O . LYS A 1 91 ? 0.741 5.685 8.945 1.00 94.19 91 LYS A O 1
ATOM 714 N N . VAL A 1 92 ? 1.266 3.531 9.306 1.00 93.56 92 VAL A N 1
ATOM 715 C CA . VAL A 1 92 ? 0.857 3.505 10.715 1.00 93.56 92 VAL A CA 1
ATOM 716 C C . VAL A 1 92 ? 1.968 4.149 11.534 1.00 93.56 92 VAL A C 1
ATOM 718 O O . VAL A 1 92 ? 3.079 3.614 11.627 1.00 93.56 92 VAL A O 1
ATOM 721 N N . LEU A 1 93 ? 1.687 5.337 12.063 1.00 89.69 93 LEU A N 1
ATOM 722 C CA . LEU A 1 93 ? 2.644 6.109 12.848 1.00 89.69 93 LEU A CA 1
ATOM 723 C C . LEU A 1 93 ? 2.770 5.550 14.279 1.00 89.69 93 LEU A C 1
ATOM 725 O O . LEU A 1 93 ? 1.866 4.849 14.738 1.00 89.69 93 LEU A O 1
ATOM 729 N N . PRO A 1 94 ? 3.909 5.790 14.957 1.00 76.69 94 PRO A N 1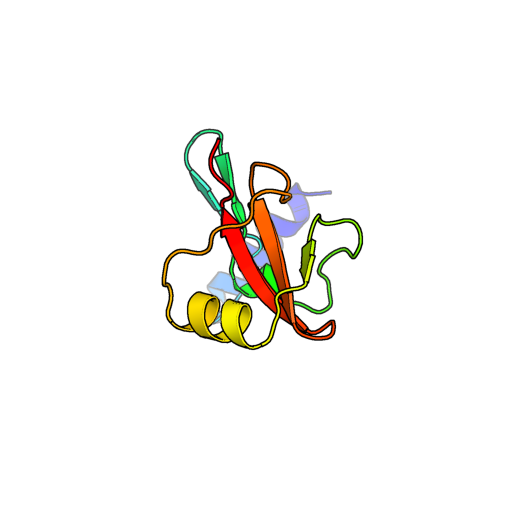
ATOM 730 C CA . PRO A 1 94 ? 4.103 5.390 16.343 1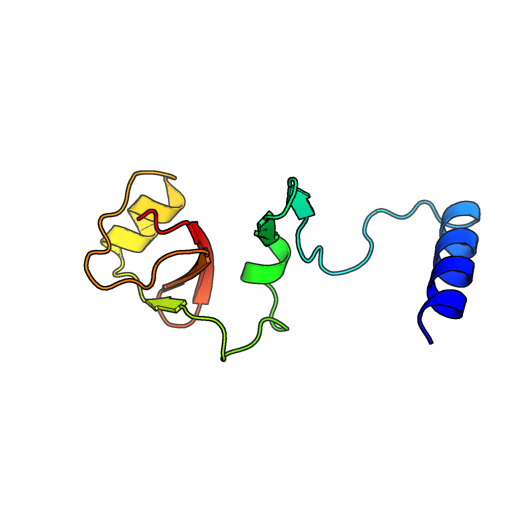.00 76.69 94 PRO A CA 1
ATOM 731 C C . PRO A 1 94 ? 3.156 6.036 17.342 1.00 76.69 94 PRO A C 1
ATOM 733 O O . PRO A 1 94 ? 2.717 7.179 17.103 1.00 76.69 94 PRO A O 1
#

Sequence (94 aa):
MLKKSSTLVATLDKILRRKSTGIDIGEFKGKDFIPSHDLALSTAVSKQIHSVNLSKKEALTFLKKENLELPNAKKGWVLAQFGDLNLGWLKVLP

Secondary structure (DSSP, 8-state):
-HHHHHHHHHHHHHHS--S--S---EEEETTEEEE-HHHHH-TTS-TTS-EEE--HHHHHHHHTT-----TTSPSEEEEEEETTEEEEEEEE--

Foldseek 3Di:
DVVVVVVVVVVCVVVDPDPDDPQQQADDDDPDTDGDQSQQQDPPNDPPFAADADDPVVLVCVVVVHDDDDPPGDAAWHFYHHPNGTDGIDHHHD

pLDDT: mean 88.92, std 12.6, range [36.31, 97.69]

Radius of gyration: 16.8 Å; chains: 1; bounding box: 42×23×47 Å